Protein AF-A0A4Q8K0W0-F1 (afdb_monomer)

Sequence (135 aa):
MKFAIFVCFLGVLSFAAAGSIEGKSKEEKEEIIKKFYKCIACSPNDQARADYAECCKKKPKRITEISEECKTGILANPEDIQSRWTQICESDEILTKVYSCIDEKLSANPITEAEQEEGKPYKLCLMEMNEKYCL

Solvent-accessible surface area (backbone atoms only — not comparable to full-atom values): 7670 Å² total; per-residue (Å²): 135,84,84,81,79,68,73,55,52,73,61,88,78,79,68,63,56,56,102,67,59,80,93,52,52,71,66,56,51,50,50,55,52,47,53,53,51,33,43,42,40,60,42,92,48,67,63,52,49,51,54,47,42,57,29,35,74,41,42,37,67,69,48,37,51,51,19,49,52,33,39,59,77,68,46,76,64,55,91,39,64,67,56,43,31,49,50,47,44,76,26,70,64,55,49,50,52,39,50,50,48,36,52,51,55,37,69,78,52,64,83,48,72,68,50,53,61,53,26,46,63,18,33,47,42,50,32,56,47,40,62,73,74,67,106

Radius of gyration: 13.91 Å; Cα contacts (8 Å, |Δi|>4): 123; chains: 1; bounding box: 38×33×34 Å

Nearest PDB structures (foldseek):
  5i1u-assembly1_B  TM=2.520E-01  e=4.186E+00  Streptomyces citricolor
  3v5w-assembly1_A  TM=1.925E-01  e=4.624E+00  Homo sapiens

Foldseek 3Di:
DDPPQQQAADDDDPDDQPPPPVPDDPVVSLVVSLLLLLLLLVPPDVVLSVLNSVLRVLADPVLSVQLVVQCVVQADPVVDPNSSSVCSNVDSPSSVSSNVSSCVVCVVPPDDPVNNVSCVSSNVSSNVSCVVGVD

Organism: NCBI:txid1905180

Secondary structure (DSSP, 8-state):
--------------S-SSTT-TT--HHHHHHHHHHHHHHHHH-S-HHHHHHHHHHHTTS-HHHHHHHHHHHHHHSSSTT-HHHHHHHHHH-HHHHHHHHHHHHHHHHHSPPPHHHHHHTHHHHHHHHHHHHHHT-

Mean predicted aligned error: 7.41 Å

pLDDT: mean 78.44, std 18.29, range [26.53, 93.19]

Structure (mmCIF, N/CA/C/O backbone):
data_AF-A0A4Q8K0W0-F1
#
_entry.id   AF-A0A4Q8K0W0-F1
#
loop_
_atom_site.group_PDB
_atom_site.id
_atom_site.type_symbol
_atom_site.label_atom_id
_atom_site.label_alt_id
_atom_site.label_comp_id
_atom_site.label_asym_id
_atom_site.label_entity_id
_atom_site.label_seq_id
_atom_site.pdbx_PDB_ins_code
_atom_site.Cartn_x
_atom_site.Cartn_y
_atom_site.Cartn_z
_atom_site.occupancy
_atom_site.B_iso_or_equiv
_atom_site.auth_seq_id
_atom_site.auth_comp_id
_atom_site.auth_asym_id
_atom_site.auth_atom_id
_atom_site.pdbx_PDB_model_num
ATOM 1 N N . MET A 1 1 ? 21.255 -13.548 6.545 1.00 29.81 1 MET A N 1
ATOM 2 C CA . MET A 1 1 ? 20.801 -12.157 6.762 1.00 29.81 1 MET A CA 1
ATOM 3 C C . MET A 1 1 ? 19.414 -12.044 6.145 1.00 29.81 1 MET A C 1
ATOM 5 O O . MET A 1 1 ? 19.296 -12.245 4.946 1.00 29.81 1 MET A O 1
ATOM 9 N N . LYS A 1 2 ? 18.357 -11.903 6.956 1.00 26.92 2 LYS A N 1
ATOM 10 C CA . LYS A 1 2 ? 16.963 -11.841 6.481 1.00 26.92 2 LYS A CA 1
ATOM 11 C C . LYS A 1 2 ? 16.669 -10.401 6.052 1.00 26.92 2 LYS A C 1
ATOM 13 O O . LYS A 1 2 ? 16.575 -9.532 6.912 1.00 26.92 2 LYS A O 1
ATOM 18 N N . PHE A 1 3 ? 16.584 -10.149 4.749 1.00 26.53 3 PHE A N 1
ATOM 19 C CA . PHE A 1 3 ? 16.169 -8.856 4.208 1.00 26.53 3 PHE A CA 1
ATOM 20 C C . PHE A 1 3 ? 14.655 -8.709 4.392 1.00 26.53 3 PHE A C 1
ATOM 22 O O . PHE A 1 3 ? 13.871 -9.133 3.554 1.00 26.53 3 PHE A O 1
ATOM 29 N N . ALA A 1 4 ? 14.245 -8.155 5.532 1.00 28.25 4 ALA A N 1
ATOM 30 C CA . ALA A 1 4 ? 12.864 -7.762 5.779 1.00 28.25 4 ALA A CA 1
ATOM 31 C C . ALA A 1 4 ? 12.594 -6.436 5.053 1.00 28.25 4 ALA A C 1
ATOM 33 O O . ALA A 1 4 ? 12.656 -5.363 5.650 1.00 28.25 4 ALA A O 1
ATOM 34 N N . ILE A 1 5 ? 12.353 -6.502 3.744 1.00 31.55 5 ILE A N 1
ATOM 35 C CA . ILE A 1 5 ? 11.875 -5.348 2.983 1.00 31.55 5 ILE A CA 1
ATOM 36 C C . ILE A 1 5 ? 10.350 -5.331 3.124 1.00 31.55 5 ILE A C 1
ATOM 38 O O . ILE A 1 5 ? 9.610 -5.955 2.371 1.00 31.55 5 ILE A O 1
ATOM 42 N N . PHE A 1 6 ? 9.908 -4.666 4.190 1.00 34.84 6 PHE A N 1
ATOM 43 C CA . PHE A 1 6 ? 8.516 -4.333 4.480 1.00 34.84 6 PHE A CA 1
ATOM 44 C C . PHE A 1 6 ? 7.998 -3.369 3.408 1.00 34.84 6 PHE A C 1
ATOM 46 O O . PHE A 1 6 ? 8.519 -2.264 3.269 1.00 34.84 6 PHE A O 1
ATOM 53 N N . VAL A 1 7 ? 6.979 -3.766 2.647 1.00 42.28 7 VAL A N 1
ATOM 54 C CA . VAL A 1 7 ? 6.439 -2.954 1.548 1.00 42.28 7 VAL A CA 1
ATOM 55 C C . VAL A 1 7 ? 5.038 -2.504 1.940 1.00 42.28 7 VAL A C 1
ATOM 57 O O . VAL A 1 7 ? 4.070 -3.020 1.402 1.00 42.28 7 VAL A O 1
ATOM 60 N N . CYS A 1 8 ? 4.873 -1.575 2.884 1.00 39.59 8 CYS A N 1
ATOM 61 C CA . CYS A 1 8 ? 3.525 -1.154 3.285 1.00 39.59 8 CYS A CA 1
ATOM 62 C C . CYS A 1 8 ? 2.738 -0.635 2.072 1.00 39.59 8 CYS A C 1
ATOM 64 O O . CYS A 1 8 ? 3.255 0.130 1.275 1.00 39.59 8 CYS A O 1
ATOM 66 N N . PHE A 1 9 ? 1.472 -1.007 1.920 1.00 45.66 9 PHE A N 1
ATOM 67 C CA . PHE A 1 9 ? 0.577 -0.409 0.923 1.00 45.66 9 PHE A CA 1
ATOM 68 C C . PHE A 1 9 ? -0.793 -0.270 1.523 1.00 45.66 9 PHE A C 1
ATOM 70 O O . PHE A 1 9 ? -1.286 -1.235 2.079 1.00 45.66 9 PHE A O 1
ATOM 77 N N . LEU A 1 10 ? -1.413 0.895 1.360 1.00 47.03 10 LEU A N 1
ATOM 78 C CA . LEU A 1 10 ? -2.823 1.133 1.642 1.00 47.03 10 LEU A CA 1
ATOM 79 C C . LEU A 1 10 ? -3.171 1.032 3.126 1.00 47.03 10 LEU A C 1
ATOM 81 O O . LEU A 1 10 ? -3.383 -0.017 3.713 1.00 47.03 10 LEU A O 1
ATOM 85 N N . GLY A 1 11 ? -3.119 2.170 3.797 1.00 40.97 11 GLY A N 1
ATOM 86 C CA . GLY A 1 11 ? -3.721 2.365 5.103 1.00 40.97 11 GLY A CA 1
ATOM 87 C C . GLY A 1 11 ? -4.592 3.583 4.973 1.00 40.97 11 GLY A C 1
ATOM 88 O O . GLY A 1 11 ? -4.061 4.633 4.625 1.00 40.97 11 GLY A O 1
ATOM 89 N N . VAL A 1 12 ? -5.899 3.404 5.131 1.00 45.38 12 VAL A N 1
ATOM 90 C CA . VAL A 1 12 ? -6.915 4.403 4.810 1.00 45.38 12 VAL A CA 1
ATOM 91 C C . VAL A 1 12 ? -6.545 5.752 5.420 1.00 45.38 12 VAL A C 1
ATOM 93 O O . VAL A 1 12 ? -6.479 5.931 6.635 1.00 45.38 12 VAL A O 1
ATOM 96 N N . LEU A 1 13 ? -6.268 6.677 4.504 1.00 41.34 13 LEU A N 1
ATOM 97 C CA . LEU A 1 13 ? -6.161 8.109 4.703 1.00 41.34 13 LEU A CA 1
ATOM 98 C C . LEU A 1 13 ? -7.486 8.614 5.273 1.00 41.34 13 LEU A C 1
ATOM 100 O O . LEU A 1 13 ? -8.391 8.997 4.532 1.00 41.34 13 LEU A O 1
ATOM 104 N N . SER A 1 14 ? -7.576 8.654 6.597 1.00 39.25 14 SER A N 1
ATOM 105 C CA . SER A 1 14 ? -8.314 9.729 7.237 1.00 39.25 14 SER A CA 1
ATOM 106 C C . SER A 1 14 ? -7.343 10.885 7.454 1.00 39.25 14 SER A C 1
ATOM 108 O O . SER A 1 14 ? -6.404 10.835 8.251 1.00 39.25 14 SER A O 1
ATOM 110 N N . PHE A 1 15 ? -7.624 11.933 6.682 1.00 41.25 15 PHE A N 1
ATOM 111 C CA . PHE A 1 15 ? -7.041 13.270 6.669 1.00 41.25 15 PHE A CA 1
ATOM 112 C C . PHE A 1 15 ? -5.695 13.379 5.951 1.00 41.25 15 PHE A C 1
ATOM 114 O O . PHE A 1 15 ? -4.907 12.453 5.984 1.00 41.25 15 PHE A O 1
ATOM 121 N N . ALA A 1 16 ? -5.452 14.542 5.340 1.00 35.62 16 ALA A N 1
ATOM 122 C CA . ALA A 1 16 ? -4.217 15.162 4.827 1.00 35.62 16 ALA A CA 1
ATOM 123 C C . ALA A 1 16 ? -3.164 14.291 4.104 1.00 35.62 16 ALA A C 1
ATOM 125 O O . ALA A 1 16 ? -2.001 14.307 4.484 1.00 35.62 16 ALA A O 1
ATOM 126 N N . ALA A 1 17 ? -3.542 13.608 3.025 1.00 36.84 17 ALA A N 1
ATOM 127 C CA . ALA A 1 17 ? -2.691 13.706 1.848 1.00 36.84 17 ALA A CA 1
ATOM 128 C C . ALA A 1 17 ? -3.502 14.225 0.666 1.00 36.84 17 ALA A C 1
ATOM 130 O O . ALA A 1 17 ? -4.491 13.607 0.300 1.00 36.84 17 ALA A O 1
ATOM 131 N N . ALA A 1 18 ? -3.120 15.398 0.155 1.00 40.94 18 ALA A N 1
ATOM 132 C CA . ALA A 1 18 ? -3.947 16.367 -0.572 1.00 40.94 18 ALA A CA 1
ATOM 133 C C . ALA A 1 18 ? -5.002 17.057 0.314 1.00 40.94 18 ALA A C 1
ATOM 135 O O . ALA A 1 18 ? -5.804 16.410 0.988 1.00 40.94 18 ALA A O 1
ATOM 136 N N . GLY A 1 19 ? -5.052 18.389 0.291 1.00 39.59 19 GLY A N 1
ATOM 137 C CA . GLY A 1 19 ? -6.100 19.196 0.929 1.00 39.59 19 GLY A CA 1
ATOM 138 C C . GLY A 1 19 ? -7.491 19.032 0.295 1.00 39.59 19 GLY A C 1
ATOM 139 O O . GLY A 1 19 ? -8.194 20.018 0.111 1.00 39.59 19 GLY A O 1
ATOM 140 N N . SER A 1 20 ? -7.892 17.824 -0.118 1.00 47.84 20 SER A N 1
ATOM 141 C CA . SER A 1 20 ? -9.149 17.591 -0.842 1.00 47.84 20 SER A CA 1
ATOM 142 C C . SER A 1 20 ? -9.760 16.194 -0.675 1.00 47.84 20 SER A C 1
ATOM 144 O O . SER A 1 20 ? -10.568 15.820 -1.508 1.00 47.84 20 SER A O 1
ATOM 146 N N . ILE A 1 21 ? -9.418 15.389 0.341 1.00 50.78 21 ILE A N 1
ATOM 147 C CA . ILE A 1 21 ? -10.071 14.068 0.538 1.00 50.78 21 ILE A CA 1
ATOM 148 C C . ILE A 1 21 ? -11.278 14.121 1.500 1.00 50.78 21 ILE A C 1
ATOM 150 O O . ILE A 1 21 ? -12.139 13.235 1.486 1.00 50.78 21 ILE A O 1
ATOM 154 N N . GLU A 1 22 ? -11.396 15.175 2.307 1.00 45.66 22 GLU A N 1
ATOM 155 C CA . GLU A 1 22 ? -12.615 15.435 3.079 1.00 45.66 22 GLU A CA 1
ATOM 156 C C . GLU A 1 22 ? -13.804 15.690 2.147 1.00 45.66 22 GLU A C 1
ATOM 158 O O . GLU A 1 22 ? -13.706 16.458 1.195 1.00 45.66 22 GLU A O 1
ATOM 163 N N . GLY A 1 23 ? -14.924 15.010 2.404 1.00 57.53 23 GLY A N 1
ATOM 164 C CA . GLY A 1 23 ? -16.137 15.117 1.587 1.00 57.53 23 GLY A CA 1
ATOM 165 C C . GLY A 1 23 ? -16.124 14.323 0.275 1.00 57.53 23 GLY A C 1
ATOM 166 O O . GLY A 1 23 ? -17.152 14.282 -0.395 1.00 57.53 23 GLY A O 1
ATOM 167 N N . LYS A 1 24 ? -15.014 13.657 -0.079 1.00 67.88 24 LYS A N 1
ATOM 168 C CA . LYS A 1 24 ? -14.961 12.767 -1.247 1.00 67.88 24 LYS A CA 1
ATOM 169 C C . LYS A 1 24 ? -15.670 11.441 -0.994 1.00 67.88 24 LYS A C 1
ATOM 171 O O . LYS A 1 24 ? -15.564 10.862 0.094 1.00 67.88 24 LYS A O 1
ATOM 176 N N . SER A 1 25 ? -16.341 10.954 -2.030 1.00 80.31 25 SER A N 1
ATOM 177 C CA . SER A 1 25 ? -16.920 9.611 -2.088 1.00 80.31 25 SER A CA 1
ATOM 178 C C . SER A 1 25 ? -15.844 8.525 -1.952 1.00 80.31 25 SER A C 1
ATOM 180 O O . SER A 1 25 ? -14.641 8.783 -2.073 1.00 80.31 25 SER A O 1
ATOM 182 N N . LYS A 1 26 ? -16.270 7.291 -1.668 1.00 77.00 26 LYS A N 1
ATOM 183 C CA . LYS A 1 26 ? -15.364 6.139 -1.573 1.00 77.00 26 LYS A CA 1
ATOM 184 C C . LYS A 1 26 ? -14.643 5.907 -2.903 1.00 77.00 26 LYS A C 1
ATOM 186 O O . LYS A 1 26 ? -13.436 5.690 -2.917 1.00 77.00 26 LYS A O 1
ATOM 191 N N . GLU A 1 27 ? -15.368 6.037 -4.004 1.00 82.50 27 GLU A N 1
ATOM 192 C CA . GLU A 1 27 ? -14.879 5.855 -5.365 1.00 82.50 27 GLU A CA 1
ATOM 193 C C . GLU A 1 27 ? -13.796 6.887 -5.709 1.00 82.50 27 GLU A C 1
ATOM 195 O O . GLU A 1 27 ? -12.727 6.534 -6.200 1.00 82.50 27 GLU A O 1
ATOM 200 N N . GLU A 1 28 ? -14.004 8.162 -5.368 1.00 80.00 28 GLU A N 1
ATOM 201 C CA . GLU A 1 28 ? -12.985 9.197 -5.580 1.00 80.00 28 GLU A CA 1
ATOM 202 C C . GLU A 1 28 ? -11.719 8.959 -4.746 1.00 80.00 28 GLU A C 1
ATOM 204 O O . GLU A 1 28 ? -10.606 9.231 -5.204 1.00 80.00 28 GLU A O 1
ATOM 209 N N . LYS A 1 29 ? -11.875 8.466 -3.510 1.00 74.44 29 LYS A N 1
ATOM 210 C CA . LYS A 1 29 ? -10.740 8.110 -2.649 1.00 74.44 29 LYS A CA 1
ATOM 211 C C . LYS A 1 29 ? -9.935 6.975 -3.256 1.00 74.44 29 LYS A C 1
ATOM 213 O O . LYS A 1 29 ? -8.710 7.081 -3.323 1.00 74.44 29 LYS A O 1
ATOM 218 N N . GLU A 1 30 ? -10.616 5.927 -3.709 1.00 83.12 30 GLU A N 1
ATOM 219 C CA . GLU A 1 30 ? -9.997 4.809 -4.413 1.00 83.12 30 GLU A CA 1
ATOM 220 C C . GLU A 1 30 ? -9.224 5.300 -5.641 1.00 83.12 30 GLU A C 1
ATOM 222 O O . GLU A 1 30 ? -8.053 4.960 -5.799 1.00 83.12 30 GLU A O 1
ATOM 227 N N . GLU A 1 31 ? -9.819 6.151 -6.480 1.00 85.94 31 GLU A N 1
ATOM 228 C CA . GLU A 1 31 ? -9.146 6.658 -7.677 1.00 85.94 31 GLU A CA 1
ATOM 229 C C . GLU A 1 31 ? -7.878 7.464 -7.374 1.00 85.94 31 GLU A C 1
ATOM 231 O O . GLU A 1 31 ? -6.859 7.268 -8.040 1.00 85.94 31 GLU A O 1
ATOM 236 N N . ILE A 1 32 ? -7.917 8.370 -6.391 1.00 82.69 32 ILE A N 1
ATOM 237 C CA . ILE A 1 32 ? -6.747 9.177 -5.995 1.00 82.69 32 ILE A CA 1
ATOM 238 C C . ILE A 1 32 ? -5.606 8.260 -5.563 1.00 82.69 32 ILE A C 1
ATOM 240 O O . ILE A 1 32 ? -4.466 8.392 -6.010 1.00 82.69 32 ILE A O 1
ATOM 244 N N . ILE A 1 33 ? -5.945 7.298 -4.715 1.00 81.44 33 ILE A N 1
ATOM 245 C CA . ILE A 1 33 ? -5.028 6.304 -4.188 1.00 81.44 33 ILE A CA 1
ATOM 246 C C . ILE A 1 33 ? -4.431 5.462 -5.323 1.00 81.44 33 ILE A C 1
ATOM 248 O O . ILE A 1 33 ? -3.211 5.312 -5.398 1.00 81.44 33 ILE A O 1
ATOM 252 N N . LYS A 1 34 ? -5.260 4.962 -6.246 1.00 85.25 34 LYS A N 1
ATOM 253 C CA . LYS A 1 34 ? -4.808 4.189 -7.412 1.00 85.25 34 LYS A CA 1
ATOM 254 C C . LYS A 1 34 ? -3.854 4.995 -8.285 1.00 85.25 34 LYS A C 1
ATOM 256 O O . LYS A 1 34 ? -2.805 4.477 -8.657 1.00 85.25 34 LYS A O 1
ATOM 261 N N . LYS A 1 35 ? -4.180 6.259 -8.575 1.00 87.44 35 LYS A N 1
ATOM 262 C CA . LYS A 1 35 ? -3.335 7.153 -9.384 1.00 87.44 35 LYS A CA 1
ATOM 263 C C . LYS A 1 35 ? -1.963 7.357 -8.749 1.00 87.44 35 LYS A C 1
ATOM 265 O O . LYS A 1 35 ? -0.957 7.166 -9.428 1.00 87.44 35 LYS A O 1
ATOM 270 N N . PHE A 1 36 ? -1.919 7.671 -7.454 1.00 88.00 36 PHE A N 1
ATOM 271 C CA . PHE A 1 36 ? -0.660 7.813 -6.721 1.00 88.00 36 PHE A CA 1
ATOM 272 C C . PHE A 1 36 ? 0.167 6.523 -6.778 1.00 88.00 36 PHE A C 1
ATOM 274 O O . PHE A 1 36 ? 1.336 6.536 -7.157 1.00 88.00 36 PHE A O 1
ATOM 281 N N . TYR A 1 37 ? -0.451 5.382 -6.474 1.00 85.50 37 TYR A N 1
ATOM 282 C CA . TYR A 1 37 ? 0.266 4.113 -6.450 1.00 85.50 37 TYR A CA 1
ATOM 283 C C . TYR A 1 37 ? 0.777 3.670 -7.811 1.00 85.50 37 TYR A C 1
ATOM 285 O O . TYR A 1 37 ? 1.906 3.188 -7.910 1.00 85.50 37 TYR A O 1
ATOM 293 N N . LYS A 1 38 ? -0.017 3.878 -8.859 1.00 89.81 38 LYS A N 1
ATOM 294 C CA . LYS A 1 38 ? 0.396 3.597 -10.228 1.00 89.81 38 LYS A CA 1
ATOM 295 C C . LYS A 1 38 ? 1.538 4.510 -10.663 1.00 89.81 38 LYS A C 1
ATOM 297 O O . LYS A 1 38 ? 2.491 4.017 -11.251 1.00 89.81 38 LYS A O 1
ATO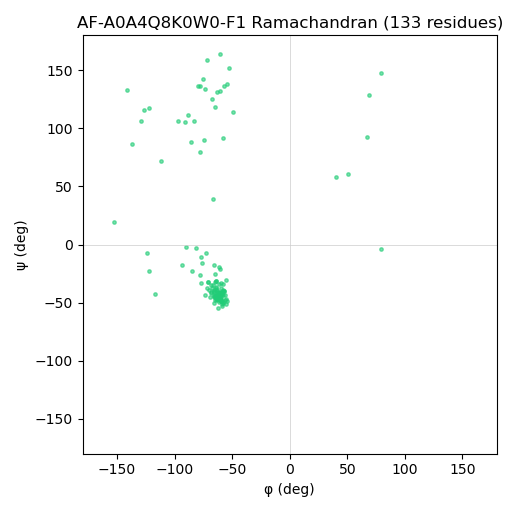M 302 N N . CYS A 1 39 ? 1.495 5.797 -10.314 1.00 91.25 39 CYS A N 1
ATOM 303 C CA . CYS A 1 39 ? 2.603 6.722 -10.551 1.00 91.25 39 CYS A CA 1
ATOM 304 C C . CYS A 1 39 ? 3.915 6.208 -9.932 1.00 91.25 39 CYS A C 1
ATOM 306 O O . CYS A 1 39 ? 4.917 6.094 -10.635 1.00 91.25 39 CYS A O 1
ATOM 308 N N . ILE A 1 40 ? 3.907 5.830 -8.648 1.00 91.12 40 ILE A N 1
ATOM 309 C CA . ILE A 1 40 ? 5.109 5.318 -7.973 1.00 91.12 40 ILE A CA 1
ATOM 310 C C . ILE A 1 40 ? 5.566 3.982 -8.577 1.00 91.12 40 ILE A C 1
ATOM 312 O O . ILE A 1 40 ? 6.753 3.798 -8.848 1.00 91.12 40 ILE A O 1
ATOM 316 N N . ALA A 1 41 ? 4.640 3.050 -8.817 1.00 90.25 41 ALA A N 1
ATOM 317 C CA . ALA A 1 41 ? 4.961 1.722 -9.334 1.00 90.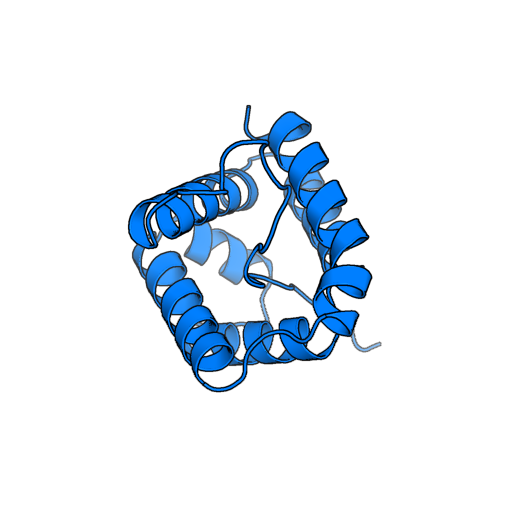25 41 ALA A CA 1
ATOM 318 C C . ALA A 1 41 ? 5.520 1.765 -10.761 1.00 90.25 41 ALA A C 1
ATOM 320 O O . ALA A 1 41 ? 6.535 1.125 -11.047 1.00 90.25 41 ALA A O 1
ATOM 321 N N . CYS A 1 42 ? 4.897 2.556 -11.632 1.00 91.38 42 CYS A N 1
ATOM 322 C CA . CYS A 1 42 ? 5.311 2.740 -13.020 1.00 91.38 42 CYS A CA 1
ATOM 323 C C . CYS A 1 42 ? 6.450 3.745 -13.196 1.00 91.38 42 CYS A C 1
ATOM 325 O O . CYS A 1 42 ? 6.903 3.948 -14.323 1.00 91.38 42 CYS A O 1
ATOM 327 N N . SER A 1 43 ? 6.910 4.390 -12.120 1.00 89.00 43 SER A N 1
ATOM 328 C CA . SER A 1 43 ? 7.985 5.369 -12.214 1.00 89.00 43 SER A CA 1
ATOM 329 C C . SER A 1 43 ? 9.257 4.716 -12.767 1.00 89.00 43 SER A C 1
ATOM 331 O O . SER A 1 43 ? 9.678 3.672 -12.257 1.00 89.00 43 SER A O 1
ATOM 333 N N . PRO A 1 44 ? 9.916 5.328 -13.770 1.00 83.44 44 PRO A N 1
ATOM 334 C CA . PRO A 1 44 ? 11.242 4.904 -14.210 1.00 83.44 44 PRO A CA 1
ATOM 335 C C . PRO A 1 44 ? 12.334 5.286 -13.195 1.00 83.44 44 PRO A C 1
ATOM 337 O O . PRO A 1 44 ? 13.490 4.913 -13.368 1.00 83.44 44 PRO A O 1
ATOM 340 N N . ASN A 1 45 ? 11.987 6.057 -12.158 1.00 81.12 45 ASN A N 1
ATOM 341 C CA . ASN A 1 45 ? 12.897 6.493 -11.114 1.00 81.12 45 ASN A CA 1
ATOM 342 C C . ASN A 1 45 ? 12.788 5.577 -9.888 1.00 81.12 45 ASN A C 1
ATOM 344 O O . ASN A 1 45 ? 11.850 5.695 -9.095 1.00 81.12 45 ASN A O 1
ATOM 348 N N . ASP A 1 46 ? 13.790 4.725 -9.680 1.00 86.25 46 ASP A N 1
ATOM 349 C CA . ASP A 1 46 ? 13.849 3.840 -8.512 1.00 86.25 46 ASP A CA 1
ATOM 350 C C . ASP A 1 46 ? 13.871 4.604 -7.175 1.00 86.25 46 ASP A C 1
ATOM 352 O O . ASP A 1 46 ? 13.438 4.065 -6.154 1.00 86.25 46 ASP A O 1
ATOM 356 N N . GLN A 1 47 ? 14.264 5.886 -7.169 1.00 92.44 47 GLN A N 1
ATOM 357 C CA . GLN A 1 47 ? 14.186 6.731 -5.975 1.00 92.44 47 GLN A CA 1
ATOM 358 C C . GLN A 1 47 ? 12.741 6.952 -5.512 1.00 92.44 47 GLN A C 1
ATOM 360 O O . GLN A 1 47 ? 12.502 7.040 -4.311 1.00 92.44 47 GLN A O 1
ATOM 365 N N . ALA A 1 48 ? 11.761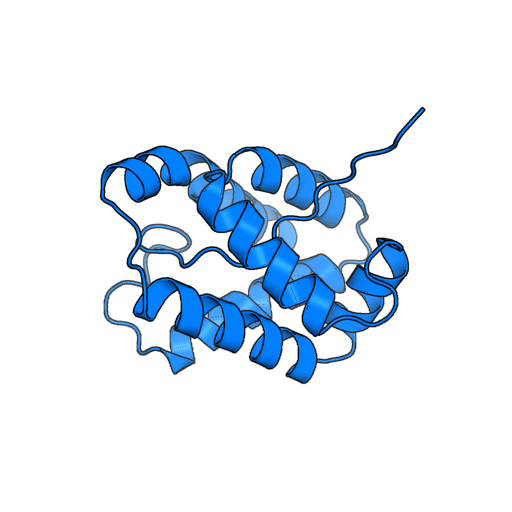 6.979 -6.423 1.00 90.69 48 ALA A N 1
ATOM 366 C CA . ALA A 1 48 ? 10.352 7.090 -6.043 1.00 90.69 48 ALA A CA 1
ATOM 367 C C . ALA A 1 48 ? 9.898 5.857 -5.242 1.00 90.69 48 ALA A C 1
ATOM 369 O O . ALA A 1 48 ? 9.197 5.981 -4.241 1.00 90.69 48 ALA A O 1
ATOM 370 N N . ARG A 1 49 ? 10.353 4.660 -5.630 1.00 90.19 49 ARG A N 1
ATOM 371 C CA . ARG A 1 49 ? 10.063 3.411 -4.907 1.00 90.19 49 ARG A CA 1
ATOM 372 C C . ARG A 1 49 ? 10.824 3.333 -3.580 1.00 90.19 49 ARG A C 1
ATOM 374 O O . ARG A 1 49 ? 10.271 2.849 -2.59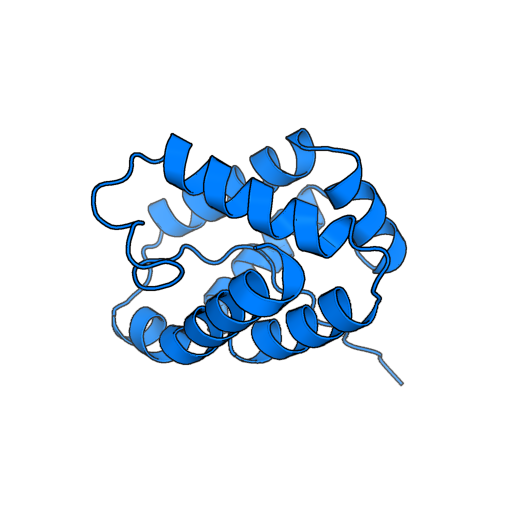3 1.00 90.19 49 ARG A O 1
ATOM 381 N N . ALA A 1 50 ? 12.063 3.824 -3.540 1.00 91.00 50 ALA A N 1
ATOM 382 C CA . ALA A 1 50 ? 12.867 3.883 -2.320 1.00 91.00 50 ALA A CA 1
ATOM 383 C C . ALA A 1 50 ? 12.271 4.851 -1.283 1.00 91.00 50 ALA A C 1
ATOM 385 O O . ALA A 1 50 ? 12.035 4.454 -0.142 1.00 91.00 50 ALA A O 1
ATOM 386 N N . ASP A 1 51 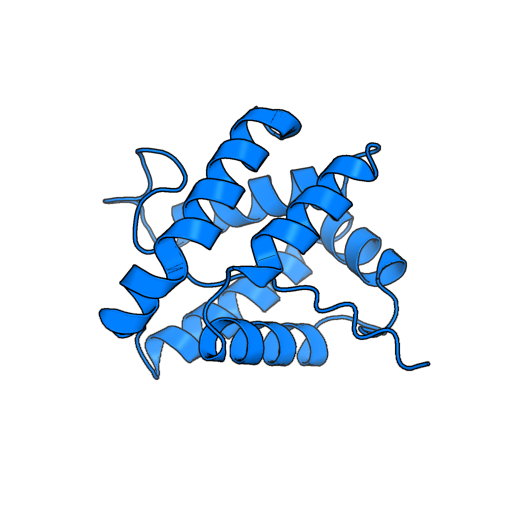? 11.943 6.080 -1.689 1.00 92.38 51 ASP A N 1
ATOM 387 C CA . ASP A 1 51 ? 11.294 7.076 -0.825 1.00 92.38 51 ASP A CA 1
ATOM 388 C C . ASP A 1 51 ? 9.942 6.552 -0.318 1.00 92.38 51 ASP A C 1
ATOM 390 O O . ASP A 1 51 ? 9.604 6.710 0.857 1.00 92.38 51 ASP A O 1
ATOM 394 N N . TYR A 1 52 ? 9.205 5.830 -1.170 1.00 90.25 52 TYR A N 1
ATOM 395 C CA . TYR A 1 52 ? 7.962 5.182 -0.772 1.00 90.25 52 TYR A CA 1
ATOM 396 C C . TYR A 1 52 ? 8.174 4.156 0.340 1.00 90.25 52 TYR A C 1
ATOM 398 O O . TYR A 1 52 ? 7.449 4.164 1.340 1.00 90.25 52 TYR A O 1
ATOM 406 N N . ALA A 1 53 ? 9.182 3.291 0.204 1.00 89.69 53 ALA A N 1
ATOM 407 C CA . ALA A 1 53 ? 9.527 2.315 1.230 1.00 89.69 53 ALA A CA 1
ATOM 408 C C . ALA A 1 53 ? 9.931 2.987 2.557 1.00 89.69 53 ALA A C 1
ATOM 410 O O . ALA A 1 53 ? 9.594 2.480 3.627 1.00 89.69 53 ALA A O 1
ATOM 411 N N . GLU A 1 54 ? 10.580 4.153 2.518 1.00 93.19 54 GLU A N 1
ATOM 412 C CA . GLU A 1 54 ? 10.874 4.934 3.725 1.00 93.19 54 GLU A CA 1
ATOM 413 C C . GLU A 1 54 ? 9.614 5.520 4.373 1.00 93.19 54 GLU A C 1
ATOM 415 O O . GLU A 1 54 ? 9.459 5.430 5.595 1.00 93.19 54 GLU A O 1
ATOM 420 N N . CYS A 1 55 ? 8.671 6.052 3.587 1.00 90.00 55 CYS A N 1
ATOM 421 C CA . CYS A 1 55 ? 7.385 6.498 4.126 1.00 90.00 55 CYS A CA 1
ATOM 422 C C . CYS A 1 55 ? 6.665 5.347 4.834 1.00 90.00 55 CYS A C 1
ATOM 424 O O . CYS A 1 55 ? 6.172 5.508 5.950 1.00 90.00 55 CYS A O 1
ATOM 426 N N . CYS A 1 56 ? 6.674 4.158 4.235 1.00 87.38 56 CYS A N 1
ATOM 427 C CA . CYS A 1 56 ? 6.032 2.960 4.765 1.00 87.38 56 CYS A CA 1
ATOM 428 C C . CYS A 1 56 ? 6.478 2.577 6.184 1.00 87.38 56 CYS A C 1
ATOM 430 O O . CYS A 1 56 ? 5.660 2.076 6.955 1.00 87.38 56 CYS A O 1
ATOM 432 N N . LYS A 1 57 ? 7.723 2.874 6.572 1.00 90.25 57 LYS A N 1
ATOM 433 C CA . LYS A 1 57 ? 8.233 2.622 7.934 1.00 90.25 57 LYS A CA 1
ATOM 434 C C . LYS A 1 57 ? 7.551 3.469 9.011 1.00 90.25 57 LYS A C 1
ATOM 436 O O . LYS A 1 57 ? 7.649 3.146 10.188 1.00 90.25 57 LYS A O 1
ATOM 441 N N . LYS A 1 58 ? 6.880 4.555 8.619 1.00 90.88 58 LYS A N 1
ATOM 442 C CA . LYS A 1 58 ? 6.146 5.464 9.515 1.00 90.88 58 LYS A CA 1
ATOM 443 C C . LYS A 1 58 ? 4.687 5.047 9.712 1.00 90.88 58 LYS A C 1
ATOM 445 O O . LYS A 1 58 ? 3.941 5.744 10.391 1.00 90.88 58 LYS A O 1
ATOM 450 N N . LYS A 1 59 ? 4.246 3.977 9.047 1.00 86.50 59 LYS A N 1
ATOM 451 C CA . LYS A 1 59 ? 2.858 3.528 9.069 1.00 86.50 59 LYS A CA 1
ATOM 452 C C . LYS A 1 59 ? 2.553 2.775 10.375 1.00 86.50 59 LYS A C 1
ATOM 454 O O . LYS A 1 59 ? 3.349 1.905 10.738 1.00 86.50 59 LYS A O 1
ATOM 459 N N . PRO A 1 60 ? 1.396 3.020 11.025 1.00 89.38 60 PRO A N 1
ATOM 460 C CA . PRO A 1 60 ? 1.010 2.309 12.239 1.00 89.38 60 PRO A CA 1
ATOM 461 C C . PRO A 1 60 ? 1.030 0.796 12.041 1.00 89.38 60 PRO A C 1
ATOM 463 O O . PRO A 1 60 ? 0.578 0.283 11.008 1.00 89.38 60 PRO A O 1
ATOM 466 N N . LYS A 1 61 ? 1.540 0.074 13.042 1.00 90.44 61 LYS A N 1
ATOM 467 C CA . LYS A 1 61 ? 1.850 -1.359 12.932 1.00 90.44 61 LYS A CA 1
ATOM 468 C C . LYS A 1 61 ? 0.656 -2.201 12.475 1.00 90.44 61 LYS A C 1
ATOM 470 O O . LYS A 1 61 ? 0.795 -2.968 11.526 1.00 90.44 61 LYS A O 1
ATOM 475 N N . ARG A 1 62 ? -0.524 -2.025 13.083 1.00 89.81 62 ARG A N 1
ATOM 476 C CA . ARG A 1 62 ? -1.727 -2.796 12.712 1.00 89.81 62 ARG A CA 1
ATOM 477 C C . ARG A 1 62 ? -2.122 -2.560 11.257 1.00 89.81 62 ARG A C 1
ATOM 479 O O . ARG A 1 62 ? -2.468 -3.492 10.537 1.00 89.81 62 ARG A O 1
ATOM 486 N N . ILE A 1 63 ? -2.055 -1.311 10.808 1.00 86.12 63 ILE A N 1
ATOM 487 C CA . ILE A 1 63 ? -2.412 -0.968 9.433 1.00 86.12 63 ILE A CA 1
ATOM 488 C C . ILE A 1 63 ? -1.383 -1.566 8.463 1.00 86.12 63 ILE A C 1
ATOM 490 O O . ILE A 1 63 ? -1.750 -2.004 7.380 1.00 86.12 63 ILE A O 1
ATOM 494 N N . THR A 1 64 ? -0.105 -1.627 8.841 1.00 88.69 64 THR A N 1
ATOM 495 C CA . THR A 1 64 ? 0.928 -2.355 8.088 1.00 88.69 64 THR A CA 1
ATOM 496 C C . THR A 1 64 ? 0.614 -3.848 7.978 1.00 88.69 64 THR A C 1
ATOM 498 O O . THR A 1 64 ? 0.692 -4.401 6.885 1.00 88.69 64 THR A O 1
ATOM 501 N N . GLU A 1 65 ? 0.208 -4.493 9.069 1.00 90.94 65 GLU A N 1
ATOM 502 C CA . GLU A 1 65 ? -0.139 -5.921 9.084 1.00 90.94 65 GLU A CA 1
ATOM 503 C C . GLU A 1 65 ? -1.342 -6.230 8.179 1.00 90.94 65 GLU A C 1
ATOM 505 O O . GLU A 1 65 ? -1.254 -7.116 7.331 1.00 90.94 65 GLU A O 1
ATOM 510 N N . ILE A 1 66 ? -2.419 -5.440 8.278 1.00 89.38 66 ILE A N 1
ATOM 511 C CA . ILE A 1 66 ? -3.610 -5.553 7.413 1.00 89.38 66 ILE A CA 1
ATOM 512 C C . ILE A 1 66 ? -3.229 -5.441 5.933 1.00 89.38 66 ILE A C 1
ATOM 514 O O . ILE A 1 66 ? -3.687 -6.210 5.087 1.00 89.38 66 ILE A O 1
ATOM 518 N N . SER A 1 67 ? -2.361 -4.487 5.612 1.00 87.12 67 SER A N 1
ATOM 519 C CA . SER A 1 67 ? -1.873 -4.283 4.255 1.00 87.12 67 SER A CA 1
ATOM 520 C C . SER A 1 67 ? -1.077 -5.451 3.707 1.00 87.12 67 SER A C 1
ATOM 522 O O . SER A 1 67 ? -1.282 -5.841 2.558 1.00 87.12 67 SER A O 1
ATOM 524 N N . GLU A 1 68 ? -0.130 -5.970 4.490 1.00 87.00 68 GLU A N 1
ATOM 525 C CA . GLU A 1 68 ? 0.671 -7.131 4.100 1.00 87.00 68 GLU A CA 1
ATOM 526 C C . GLU A 1 68 ? -0.211 -8.363 3.897 1.00 87.00 68 GLU A C 1
ATOM 528 O O . GLU A 1 68 ? -0.029 -9.079 2.911 1.00 87.00 68 GLU A O 1
ATOM 533 N N . GLU A 1 69 ? -1.205 -8.570 4.763 1.00 90.56 69 GLU A N 1
ATOM 534 C CA . GLU A 1 69 ? -2.171 -9.661 4.635 1.00 90.56 69 GLU A CA 1
ATOM 535 C C . GLU A 1 69 ? -2.937 -9.571 3.307 1.00 90.56 69 GLU A C 1
ATOM 537 O O . GLU A 1 69 ? -2.922 -10.516 2.516 1.00 90.56 69 GLU A O 1
ATOM 542 N N . CYS A 1 70 ? -3.532 -8.411 3.011 1.00 89.94 70 CYS A N 1
ATOM 543 C CA . CYS A 1 70 ? -4.273 -8.203 1.767 1.00 89.94 70 CYS A CA 1
ATOM 544 C C . CYS A 1 70 ? -3.394 -8.387 0.527 1.00 89.94 70 CYS A C 1
ATOM 546 O O . CYS A 1 70 ? -3.806 -9.018 -0.442 1.00 89.94 70 CYS A O 1
ATOM 548 N N . LYS A 1 71 ? -2.156 -7.890 0.553 1.00 85.69 71 LYS A N 1
ATOM 549 C CA . LYS A 1 71 ? -1.224 -8.075 -0.565 1.00 85.69 71 LYS A CA 1
ATOM 550 C C . LYS A 1 71 ? -0.829 -9.524 -0.770 1.00 85.69 71 LYS A C 1
ATOM 552 O O . LYS A 1 71 ? -0.811 -9.976 -1.907 1.00 85.69 71 LYS A O 1
ATOM 557 N N . THR A 1 72 ? -0.508 -10.238 0.302 1.00 88.00 72 THR A N 1
ATOM 558 C CA . THR A 1 72 ? -0.069 -11.638 0.223 1.00 88.00 72 THR A CA 1
ATOM 559 C C . THR A 1 72 ? -1.183 -12.536 -0.314 1.00 88.00 72 THR A C 1
ATOM 561 O O . THR A 1 72 ? -0.898 -13.497 -1.020 1.00 88.00 72 THR A O 1
ATOM 564 N N . GLY A 1 73 ? -2.448 -12.195 -0.044 1.00 87.50 73 GLY A N 1
ATOM 565 C CA . GLY A 1 73 ? -3.602 -12.894 -0.611 1.00 87.50 73 GLY A CA 1
ATOM 566 C C . GLY A 1 73 ? -3.910 -12.569 -2.080 1.00 87.50 73 GLY A C 1
ATOM 567 O O . GLY A 1 73 ? -4.671 -13.307 -2.699 1.00 87.50 73 GL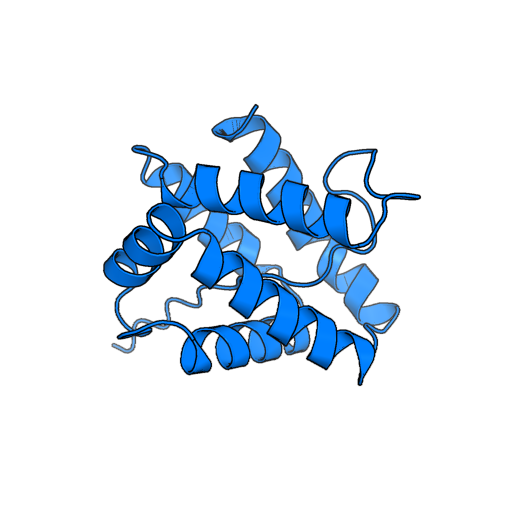Y A O 1
ATOM 568 N N . ILE A 1 74 ? -3.359 -11.483 -2.639 1.00 90.06 74 ILE A N 1
ATOM 569 C CA . ILE A 1 74 ? -3.742 -10.959 -3.966 1.00 90.06 74 ILE A CA 1
ATOM 570 C C . ILE A 1 74 ? -2.593 -11.005 -4.982 1.00 90.06 74 ILE A C 1
ATOM 572 O O . ILE A 1 74 ? -2.822 -11.336 -6.143 1.00 90.06 74 ILE A O 1
ATOM 576 N N . LEU A 1 75 ? -1.374 -10.645 -4.579 1.00 84.75 75 LEU A N 1
ATOM 577 C CA . LEU A 1 75 ? -0.213 -10.575 -5.466 1.00 84.75 75 LEU A CA 1
ATOM 578 C C . LEU A 1 75 ? 0.379 -11.964 -5.697 1.00 84.75 75 LEU A C 1
ATOM 580 O O . LEU A 1 75 ? 0.597 -12.725 -4.754 1.00 84.75 75 LEU A O 1
ATOM 584 N N . ALA A 1 76 ? 0.730 -12.263 -6.947 1.00 78.19 76 ALA A N 1
ATOM 585 C CA . ALA A 1 76 ? 1.527 -13.441 -7.253 1.00 78.19 76 ALA A CA 1
ATOM 586 C C . ALA A 1 76 ? 2.978 -13.200 -6.809 1.00 78.19 76 ALA A C 1
ATOM 588 O O . ALA A 1 76 ? 3.550 -12.150 -7.096 1.00 78.19 76 ALA A O 1
ATOM 589 N N . ASN A 1 77 ? 3.594 -14.171 -6.130 1.00 76.69 77 ASN A N 1
ATOM 590 C CA . ASN A 1 77 ? 4.984 -14.091 -5.655 1.00 76.69 77 ASN A CA 1
ATOM 591 C C . ASN A 1 77 ? 5.289 -12.807 -4.866 1.00 76.69 77 ASN A C 1
ATOM 593 O O . ASN A 1 77 ? 6.158 -12.027 -5.263 1.00 76.69 77 ASN A O 1
ATOM 597 N N . PRO A 1 78 ? 4.599 -12.575 -3.736 1.00 66.94 78 PRO A N 1
ATOM 598 C CA . PRO A 1 78 ? 4.763 -11.346 -2.989 1.00 66.94 78 PRO A CA 1
ATOM 599 C C . PRO A 1 78 ? 6.226 -11.154 -2.558 1.00 66.94 78 PRO A C 1
ATOM 601 O O . PRO A 1 78 ? 6.692 -10.037 -2.544 1.00 66.94 78 PRO A O 1
ATOM 604 N N . GLU A 1 79 ? 7.022 -12.163 -2.244 1.00 74.44 79 GLU A N 1
ATOM 605 C CA . GLU A 1 79 ? 8.400 -11.926 -1.762 1.00 74.44 79 GLU A CA 1
ATOM 606 C C . GLU A 1 79 ? 9.329 -11.190 -2.763 1.00 74.44 79 GLU A C 1
ATOM 608 O O . GLU A 1 79 ? 10.324 -10.597 -2.345 1.00 74.44 79 GLU A O 1
ATOM 613 N N . ASP A 1 80 ? 9.005 -11.161 -4.062 1.00 83.56 80 ASP A N 1
ATOM 614 C CA . ASP A 1 80 ? 9.770 -10.408 -5.062 1.00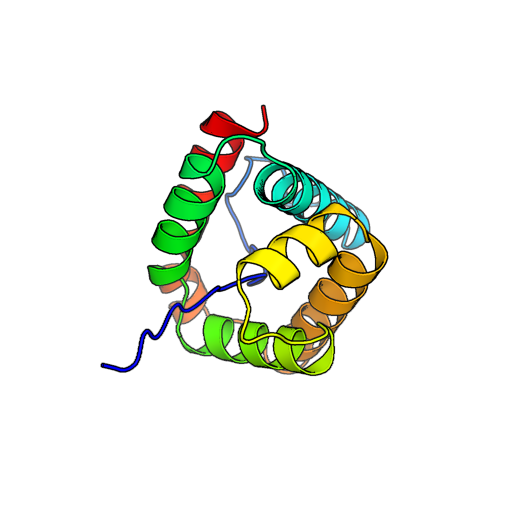 83.56 80 ASP A CA 1
ATOM 615 C C . ASP A 1 80 ? 9.231 -8.980 -5.245 1.00 83.56 80 ASP A C 1
ATOM 617 O O . ASP A 1 80 ? 8.207 -8.736 -5.888 1.00 83.56 80 ASP A O 1
ATOM 621 N N . ILE A 1 81 ? 9.976 -8.014 -4.709 1.00 80.94 81 ILE A N 1
ATOM 622 C CA . ILE A 1 81 ? 9.660 -6.582 -4.768 1.00 80.94 81 ILE A CA 1
ATOM 623 C C . ILE A 1 81 ? 9.517 -6.088 -6.206 1.00 80.94 81 ILE A C 1
ATOM 625 O O . ILE A 1 81 ? 8.617 -5.293 -6.476 1.00 80.94 81 ILE A O 1
ATOM 629 N N . GLN A 1 82 ? 10.368 -6.541 -7.129 1.00 84.38 82 GLN A N 1
ATOM 630 C CA . GLN A 1 82 ? 10.308 -6.065 -8.507 1.00 84.38 82 GLN A CA 1
ATOM 631 C C . GLN A 1 82 ? 9.039 -6.575 -9.187 1.00 84.38 82 GLN A C 1
ATOM 633 O O . GLN A 1 82 ? 8.309 -5.793 -9.794 1.00 84.38 82 GLN A O 1
ATOM 638 N N . SER A 1 83 ? 8.727 -7.860 -9.006 1.00 86.25 83 SER A N 1
ATOM 639 C CA . SER A 1 83 ? 7.472 -8.451 -9.474 1.00 86.25 83 SER A CA 1
ATOM 640 C C . SER A 1 83 ? 6.243 -7.744 -8.894 1.00 86.25 83 SER A C 1
ATOM 642 O O . SER A 1 83 ? 5.282 -7.496 -9.625 1.00 86.25 83 SER A O 1
ATOM 644 N N . ARG A 1 84 ? 6.268 -7.349 -7.609 1.00 83.25 84 ARG A N 1
ATOM 645 C CA . ARG A 1 84 ? 5.179 -6.558 -7.003 1.00 83.25 84 ARG A CA 1
ATOM 646 C C . ARG A 1 84 ? 4.976 -5.232 -7.732 1.00 83.25 84 ARG A C 1
ATOM 648 O O . ARG A 1 84 ? 3.843 -4.890 -8.063 1.00 83.25 84 ARG A O 1
ATOM 655 N N . TRP A 1 85 ? 6.054 -4.483 -7.972 1.00 88.19 85 TRP A N 1
ATOM 656 C CA . TRP A 1 85 ? 5.970 -3.190 -8.652 1.00 88.19 85 TRP A CA 1
ATOM 657 C C . TRP A 1 85 ? 5.448 -3.328 -10.079 1.00 88.19 85 TRP A C 1
ATOM 659 O O . TRP A 1 85 ? 4.566 -2.566 -10.470 1.00 88.19 85 TRP A O 1
ATOM 669 N N . THR A 1 86 ? 5.927 -4.330 -10.816 1.00 89.69 86 THR A N 1
ATOM 670 C CA . THR A 1 86 ? 5.444 -4.640 -12.166 1.00 89.69 86 THR A CA 1
ATOM 671 C C . THR A 1 86 ? 3.946 -4.947 -12.161 1.00 89.69 86 THR A C 1
ATOM 673 O O . THR A 1 86 ? 3.189 -4.294 -12.871 1.00 89.69 86 THR A O 1
ATOM 676 N N . GLN A 1 87 ? 3.487 -5.849 -11.289 1.00 88.62 87 GLN A N 1
ATOM 677 C CA . GLN A 1 87 ? 2.069 -6.210 -11.180 1.00 88.62 87 GLN A CA 1
ATOM 678 C C . GLN A 1 87 ? 1.170 -5.012 -10.847 1.00 88.62 87 GLN A C 1
ATOM 680 O O . GLN A 1 87 ? 0.102 -4.853 -11.436 1.00 88.62 87 GLN A O 1
ATOM 685 N N . ILE A 1 88 ? 1.606 -4.152 -9.922 1.00 87.69 88 ILE A N 1
ATOM 686 C CA . ILE A 1 88 ? 0.867 -2.940 -9.546 1.00 87.69 88 ILE A CA 1
ATOM 687 C C . ILE A 1 88 ? 0.840 -1.925 -10.696 1.00 87.69 88 ILE A C 1
ATOM 689 O O . ILE A 1 88 ? -0.172 -1.257 -10.896 1.00 87.69 88 ILE A O 1
ATOM 693 N N . CYS A 1 89 ? 1.931 -1.800 -11.452 1.00 90.56 89 CYS A N 1
ATOM 694 C CA . CYS A 1 89 ? 1.988 -0.900 -12.597 1.00 90.56 89 CYS A CA 1
ATOM 695 C C . CYS A 1 89 ? 1.085 -1.369 -13.753 1.00 90.56 89 CYS A C 1
ATOM 697 O O . CYS A 1 89 ? 0.400 -0.560 -14.384 1.00 90.56 89 CYS A O 1
ATOM 699 N N . GLU A 1 90 ? 1.061 -2.674 -14.017 1.00 90.44 90 GLU A N 1
ATOM 700 C CA . GLU A 1 90 ? 0.381 -3.262 -15.174 1.00 90.44 90 GLU A CA 1
ATOM 701 C C . GLU A 1 90 ? -1.113 -3.529 -14.940 1.00 90.44 90 GLU A C 1
ATOM 703 O O . GLU A 1 90 ? -1.876 -3.587 -15.904 1.00 90.44 90 GLU A O 1
ATOM 708 N N . SER A 1 91 ? -1.559 -3.664 -13.684 1.00 88.12 91 SER A N 1
ATOM 709 C CA . SER A 1 91 ? -2.934 -4.060 -13.365 1.00 88.12 91 SER A CA 1
ATOM 710 C C . SER A 1 91 ? -3.623 -3.138 -12.358 1.00 88.12 91 SER A C 1
ATOM 712 O O . SER A 1 91 ? -3.433 -3.224 -11.143 1.00 88.12 91 SER A O 1
ATOM 714 N N . ASP A 1 92 ? -4.550 -2.323 -12.866 1.00 86.06 92 ASP A N 1
ATOM 715 C CA . ASP A 1 92 ? -5.456 -1.529 -12.025 1.00 86.06 92 ASP A CA 1
ATOM 716 C C . ASP A 1 92 ? -6.400 -2.404 -11.191 1.00 86.06 92 ASP A C 1
ATOM 718 O O . ASP A 1 92 ? -6.868 -1.976 -10.134 1.00 86.06 92 ASP A O 1
ATOM 722 N N . GLU A 1 93 ? -6.671 -3.627 -11.655 1.00 90.69 93 GLU A N 1
ATOM 723 C CA . GLU A 1 93 ? -7.498 -4.606 -10.951 1.00 90.69 93 GLU A CA 1
ATOM 724 C C . GLU A 1 93 ? -6.828 -5.055 -9.647 1.00 90.69 93 GLU A C 1
ATOM 726 O O . GLU A 1 93 ? -7.497 -5.172 -8.620 1.00 90.69 93 GLU A O 1
ATOM 731 N N . ILE A 1 94 ? -5.504 -5.248 -9.656 1.00 89.44 94 ILE A N 1
ATOM 732 C CA . ILE A 1 94 ? -4.740 -5.584 -8.448 1.00 89.44 94 ILE A CA 1
ATOM 733 C C . ILE A 1 94 ? -4.885 -4.474 -7.408 1.00 89.44 94 ILE A C 1
ATOM 735 O O . ILE A 1 94 ? -5.195 -4.758 -6.251 1.00 89.44 94 ILE A O 1
ATOM 739 N N . LEU A 1 95 ? -4.730 -3.211 -7.811 1.00 85.69 95 LEU A N 1
ATOM 740 C CA . LEU A 1 95 ? -4.890 -2.081 -6.896 1.00 85.69 95 LEU A CA 1
ATOM 741 C C . LEU A 1 95 ? -6.312 -1.987 -6.327 1.00 85.69 95 LEU A C 1
ATOM 743 O O . LEU A 1 95 ? -6.458 -1.776 -5.124 1.00 85.69 95 LEU A O 1
ATOM 747 N N . THR A 1 96 ? -7.348 -2.202 -7.146 1.00 88.69 96 THR A N 1
ATOM 748 C CA . THR A 1 96 ? -8.744 -2.234 -6.671 1.00 88.69 96 THR A CA 1
ATOM 749 C C . THR A 1 96 ? -8.984 -3.374 -5.683 1.00 88.69 96 THR A C 1
ATOM 751 O O . THR A 1 96 ? -9.602 -3.157 -4.639 1.00 88.69 96 THR A O 1
ATOM 754 N N . LYS A 1 97 ? -8.465 -4.580 -5.948 1.00 91.19 97 LYS A N 1
ATOM 755 C CA . LYS A 1 97 ? -8.602 -5.722 -5.029 1.00 91.19 97 LYS A CA 1
ATOM 756 C C . LYS A 1 97 ? -7.905 -5.460 -3.696 1.00 91.19 97 LYS A C 1
ATOM 758 O O . LYS A 1 97 ? -8.489 -5.709 -2.642 1.00 91.19 97 LYS A O 1
ATOM 763 N N . VAL A 1 98 ? -6.676 -4.936 -3.726 1.00 88.50 98 VAL A N 1
ATOM 764 C CA . VAL A 1 98 ? -5.920 -4.635 -2.500 1.00 88.50 98 VAL A CA 1
ATOM 765 C C . VAL A 1 98 ? -6.610 -3.521 -1.712 1.00 88.50 98 VAL A C 1
ATOM 767 O O . VAL A 1 98 ? -6.771 -3.660 -0.501 1.00 88.50 98 VAL A O 1
ATOM 770 N N . TYR A 1 99 ? -7.072 -2.459 -2.382 1.00 85.88 99 TYR A N 1
ATOM 771 C CA . TYR A 1 99 ? -7.844 -1.388 -1.745 1.00 85.88 99 TYR A CA 1
ATOM 772 C C . TYR A 1 99 ? -9.109 -1.931 -1.076 1.00 85.88 99 TYR A C 1
ATOM 774 O O . TYR A 1 99 ? -9.320 -1.686 0.109 1.00 85.88 99 TYR A O 1
ATOM 782 N N . SER A 1 100 ? -9.897 -2.728 -1.803 1.00 89.62 100 SER A N 1
ATOM 783 C CA . SER A 1 100 ? -11.153 -3.297 -1.304 1.00 89.62 100 SER A CA 1
ATOM 784 C C . SER A 1 100 ? -10.940 -4.181 -0.074 1.00 89.62 100 SER A C 1
ATOM 786 O O . SER A 1 100 ? -11.650 -4.022 0.913 1.00 89.62 100 SER A O 1
ATOM 788 N N . CYS A 1 101 ? -9.925 -5.053 -0.087 1.00 91.00 101 CYS A N 1
ATOM 789 C CA . CYS A 1 101 ? -9.590 -5.906 1.059 1.00 91.00 101 CYS A CA 1
ATOM 790 C C . CYS A 1 101 ? -9.243 -5.090 2.316 1.00 91.00 101 CYS A C 1
ATOM 792 O O . CYS A 1 101 ? -9.644 -5.423 3.432 1.00 91.00 101 CYS A O 1
ATOM 794 N N . ILE A 1 102 ? -8.493 -4.002 2.141 1.00 87.25 102 ILE A N 1
ATOM 795 C CA . ILE A 1 102 ? -8.055 -3.151 3.250 1.00 87.25 102 ILE A CA 1
ATOM 796 C C . ILE A 1 102 ? -9.218 -2.322 3.784 1.00 87.25 102 ILE A C 1
ATOM 798 O O . ILE A 1 102 ? -9.385 -2.224 4.998 1.00 87.25 102 ILE A O 1
ATOM 802 N N . ASP A 1 103 ? -10.027 -1.753 2.892 1.00 84.88 103 ASP A N 1
ATOM 803 C CA . ASP A 1 103 ? -11.227 -1.001 3.251 1.00 84.88 103 ASP A CA 1
ATOM 804 C C . ASP A 1 103 ? -12.229 -1.875 4.017 1.00 84.88 103 ASP A C 1
ATOM 806 O O . ASP A 1 103 ? -12.748 -1.454 5.048 1.00 84.88 103 ASP A O 1
ATOM 810 N N . GLU A 1 104 ? -12.431 -3.124 3.592 1.00 89.75 104 GLU A N 1
ATOM 811 C CA . GLU A 1 104 ? -13.279 -4.094 4.290 1.00 89.75 104 GLU A CA 1
ATOM 812 C C . GLU A 1 104 ? -12.762 -4.388 5.708 1.00 89.75 104 GLU A C 1
ATOM 814 O O . GLU A 1 104 ? -13.507 -4.272 6.685 1.00 89.75 104 GLU A O 1
ATOM 819 N N . LYS A 1 105 ? -11.465 -4.697 5.853 1.00 87.56 105 LYS A N 1
ATOM 820 C CA . LYS A 1 105 ? -10.849 -4.981 7.162 1.00 87.56 105 LYS A CA 1
ATOM 821 C C . LYS A 1 105 ? -10.894 -3.782 8.107 1.00 87.56 105 LYS A C 1
ATOM 823 O O . LYS A 1 105 ? -11.127 -3.955 9.304 1.00 87.56 105 LYS A O 1
ATOM 828 N N . LEU A 1 106 ? -10.684 -2.575 7.587 1.00 84.31 106 LEU A N 1
ATOM 829 C CA . LEU A 1 106 ? -10.746 -1.346 8.378 1.00 84.31 106 LEU A CA 1
ATOM 830 C C . LEU A 1 106 ? -12.186 -0.903 8.659 1.00 84.31 106 LEU A C 1
ATOM 832 O O . LEU A 1 106 ? -12.423 -0.284 9.687 1.00 84.31 106 LEU A O 1
ATOM 836 N N . SER A 1 107 ? -13.156 -1.261 7.820 1.00 83.06 107 SER A N 1
ATOM 837 C CA . SER A 1 107 ? -14.579 -1.051 8.114 1.00 83.06 107 SER A CA 1
ATOM 838 C C . SER A 1 107 ? -15.061 -1.973 9.234 1.00 83.06 107 SER A C 1
ATOM 840 O O . SER A 1 107 ? -15.812 -1.546 10.108 1.00 83.06 107 SER A O 1
ATOM 842 N N . ALA A 1 108 ? -14.596 -3.226 9.244 1.00 85.88 108 ALA A N 1
ATOM 843 C CA . ALA A 1 108 ? -14.906 -4.188 10.300 1.00 85.88 108 ALA A CA 1
ATOM 844 C C . ALA A 1 108 ? -14.218 -3.851 11.635 1.00 85.88 108 ALA A C 1
ATOM 846 O O . ALA A 1 108 ? -14.762 -4.132 12.703 1.00 85.88 108 ALA A O 1
ATOM 847 N N . ASN A 1 109 ? -13.025 -3.252 11.584 1.00 84.81 109 ASN A N 1
ATOM 848 C CA . ASN A 1 109 ? -12.284 -2.808 12.761 1.00 84.81 109 ASN A CA 1
ATOM 849 C C . ASN A 1 109 ? -11.665 -1.416 12.523 1.00 84.81 109 ASN A C 1
ATOM 851 O O . ASN A 1 109 ? -10.502 -1.330 12.092 1.00 84.81 109 ASN A O 1
ATOM 855 N N . PRO A 1 110 ? -12.434 -0.342 12.798 1.00 82.19 110 PRO A N 1
ATOM 856 C CA . PRO A 1 110 ? -12.047 1.038 12.517 1.00 82.19 110 PRO A CA 1
ATOM 857 C C . PRO A 1 110 ? -10.690 1.446 13.088 1.00 82.19 110 PRO A C 1
ATOM 859 O O . PRO A 1 110 ? -10.217 0.926 14.098 1.00 82.19 110 PRO A O 1
ATOM 862 N N . ILE A 1 111 ? -10.043 2.400 12.418 1.00 80.69 111 ILE A N 1
ATOM 863 C CA . ILE A 1 111 ? -8.801 3.015 12.896 1.00 80.69 111 ILE A CA 1
ATOM 864 C C . ILE A 1 111 ? -9.118 3.838 14.147 1.00 80.69 111 ILE A C 1
ATOM 866 O O . ILE A 1 111 ? -9.972 4.725 14.106 1.00 80.69 111 ILE A O 1
ATOM 870 N N . THR A 1 112 ? -8.414 3.557 15.241 1.00 85.19 112 THR A N 1
ATOM 871 C CA . THR A 1 112 ? -8.531 4.311 16.495 1.00 85.19 112 THR A CA 1
ATOM 872 C C . THR A 1 112 ? -7.905 5.702 16.371 1.00 85.19 112 THR A C 1
ATOM 874 O O . THR A 1 112 ? -7.035 5.927 15.533 1.00 85.19 112 THR A O 1
ATOM 877 N N . GLU A 1 113 ? -8.290 6.643 17.233 1.00 85.00 113 GLU A N 1
ATOM 878 C CA . GLU A 1 113 ? -7.685 7.986 17.253 1.00 85.00 113 GLU A CA 1
ATOM 879 C C . GLU A 1 113 ? -6.163 7.935 17.453 1.00 85.00 113 GLU A C 1
ATOM 881 O O . GLU A 1 113 ? -5.422 8.635 16.768 1.00 85.00 113 GLU A O 1
ATOM 886 N N . ALA A 1 114 ? -5.676 7.045 18.323 1.00 86.25 114 ALA A N 1
ATOM 887 C CA . ALA A 1 114 ? -4.244 6.858 18.549 1.00 86.25 114 ALA A CA 1
ATOM 888 C C . ALA A 1 114 ? -3.507 6.434 17.268 1.00 86.25 114 ALA A C 1
ATOM 890 O O . ALA A 1 114 ? -2.439 6.960 16.963 1.00 86.25 114 ALA A O 1
ATOM 891 N N . GLU A 1 115 ? -4.095 5.530 16.483 1.00 83.06 115 GLU A N 1
ATOM 892 C CA . GLU A 1 115 ? -3.524 5.100 15.204 1.00 83.06 115 GLU A CA 1
ATOM 893 C C . GLU A 1 115 ? -3.606 6.189 14.130 1.00 83.06 115 GLU A C 1
ATOM 895 O O . GLU A 1 115 ? -2.722 6.280 13.279 1.00 83.06 115 GLU A O 1
ATOM 900 N N . GLN A 1 116 ? -4.643 7.032 14.156 1.00 80.56 116 GLN A N 1
ATOM 901 C CA . GLN A 1 116 ? -4.723 8.195 13.269 1.00 80.56 116 GLN A CA 1
ATOM 902 C C . GLN A 1 116 ? -3.599 9.192 13.571 1.00 80.56 116 GLN A C 1
ATOM 904 O O . GLN A 1 116 ? -2.953 9.688 12.646 1.00 80.56 116 GLN A O 1
ATOM 909 N N . GLU A 1 117 ? -3.339 9.454 14.854 1.00 84.75 117 GLU A N 1
ATOM 910 C CA . GLU A 1 117 ? -2.246 10.316 15.306 1.00 84.75 117 GLU A CA 1
ATOM 911 C C . GLU A 1 117 ? -0.875 9.724 14.956 1.00 84.75 117 GLU A C 1
ATOM 913 O O . GLU A 1 117 ? -0.048 10.409 14.349 1.00 84.75 117 GLU A O 1
ATOM 918 N N . GLU A 1 118 ? -0.658 8.436 15.238 1.00 87.56 118 GLU A N 1
ATOM 919 C CA . GLU A 1 118 ? 0.559 7.707 14.857 1.00 87.56 118 GLU A CA 1
ATOM 920 C C . GLU A 1 118 ? 0.768 7.708 13.333 1.00 87.56 118 GLU A C 1
ATOM 922 O O . GLU A 1 118 ? 1.898 7.773 12.854 1.00 87.56 118 GLU A O 1
ATOM 927 N N . GLY A 1 119 ? -0.318 7.692 12.555 1.00 85.56 119 GLY A N 1
ATOM 928 C CA . GLY A 1 119 ? -0.290 7.693 11.095 1.00 85.56 119 GLY A CA 1
ATOM 929 C C . GLY A 1 119 ? 0.003 9.045 10.445 1.00 85.56 119 GLY A C 1
ATOM 930 O O . GLY A 1 119 ? 0.275 9.080 9.240 1.00 85.56 119 GLY A O 1
ATOM 931 N N . LYS A 1 120 ? -0.004 10.161 11.191 1.00 86.12 120 LYS A N 1
ATOM 932 C CA . LYS A 1 120 ? 0.245 11.503 10.625 1.00 86.12 120 LYS A CA 1
ATOM 933 C C . LYS A 1 120 ? 1.570 11.614 9.857 1.00 86.12 120 LYS A C 1
ATOM 935 O O . LYS A 1 120 ? 1.536 12.120 8.733 1.00 86.12 120 LYS A O 1
ATOM 940 N N . PRO A 1 121 ? 2.718 11.131 10.370 1.00 90.12 121 PRO A N 1
ATOM 941 C CA . PRO A 1 121 ? 3.993 11.233 9.663 1.00 90.12 121 PRO A CA 1
ATOM 942 C C . PRO A 1 121 ? 4.044 10.401 8.378 1.00 90.12 121 PRO A C 1
ATOM 944 O O . PRO A 1 121 ? 4.658 10.829 7.405 1.00 90.12 121 PRO A O 1
ATOM 947 N N . TYR A 1 122 ? 3.401 9.227 8.349 1.00 89.25 122 TYR A N 1
ATOM 948 C CA . TYR A 1 122 ? 3.297 8.414 7.129 1.00 89.25 122 TYR A CA 1
ATOM 949 C C . TYR A 1 122 ? 2.596 9.185 6.018 1.00 89.25 122 TYR A C 1
ATOM 951 O O . TYR A 1 122 ? 3.078 9.292 4.896 1.00 89.25 122 TYR A O 1
ATOM 959 N N . LYS A 1 123 ? 1.465 9.764 6.374 1.00 83.88 123 LYS A N 1
ATOM 960 C CA . LYS A 1 123 ? 0.591 10.524 5.499 1.00 83.88 123 LYS A CA 1
ATOM 961 C C . LYS A 1 123 ? 1.255 11.798 4.959 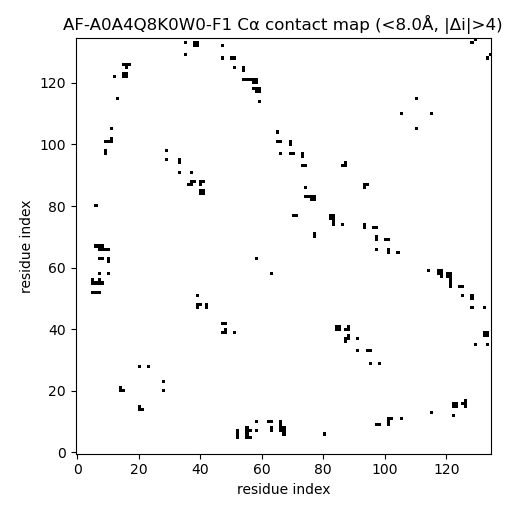1.00 83.88 123 LYS A C 1
ATOM 963 O O . LYS A 1 123 ? 1.201 12.022 3.755 1.00 83.88 123 LYS A O 1
ATOM 968 N N . LEU A 1 124 ? 1.934 12.577 5.807 1.00 87.44 124 LEU A N 1
ATOM 969 C CA . LEU A 1 124 ? 2.718 13.738 5.358 1.00 87.44 124 LEU A CA 1
ATOM 970 C C . LEU A 1 124 ? 3.818 13.317 4.375 1.00 87.44 124 LEU A C 1
ATOM 972 O O . LEU A 1 124 ? 3.976 13.928 3.327 1.00 87.44 124 LEU A O 1
ATOM 976 N N . CYS A 1 125 ? 4.500 12.207 4.657 1.00 90.75 125 CYS A N 1
ATOM 977 C CA . CYS A 1 125 ? 5.505 11.655 3.752 1.00 90.75 125 CYS A CA 1
ATOM 978 C C . CYS A 1 125 ? 4.904 11.295 2.379 1.00 90.75 125 CYS A C 1
ATOM 980 O O . CYS A 1 125 ? 5.474 11.636 1.346 1.00 90.75 125 CYS A O 1
ATOM 982 N N . LEU A 1 126 ? 3.712 10.682 2.340 1.00 86.81 126 LEU A N 1
ATOM 983 C CA . LEU A 1 126 ? 3.019 10.399 1.076 1.00 86.81 126 LEU A CA 1
ATOM 984 C C . LEU A 1 126 ? 2.599 11.669 0.316 1.00 86.81 126 LEU A C 1
ATOM 986 O O . LEU A 1 126 ? 2.596 11.648 -0.913 1.00 86.81 126 LEU A O 1
ATOM 990 N N . MET A 1 127 ? 2.261 12.764 1.008 1.00 85.19 127 MET A N 1
ATOM 991 C CA . MET A 1 127 ? 1.992 14.057 0.357 1.00 85.19 127 MET A CA 1
ATOM 992 C C . MET A 1 127 ? 3.211 14.583 -0.370 1.00 85.19 127 MET A C 1
ATOM 994 O O . MET A 1 127 ? 3.136 14.861 -1.563 1.00 85.19 127 MET A O 1
ATOM 998 N N . GLU A 1 128 ? 4.319 14.697 0.360 1.00 90.12 128 GLU A N 1
ATOM 999 C CA . GLU A 1 128 ? 5.580 15.216 -0.161 1.00 90.12 128 GLU A CA 1
ATOM 1000 C C . GLU A 1 128 ? 6.040 14.373 -1.351 1.00 90.12 128 GLU A C 1
ATOM 1002 O O . GLU A 1 128 ? 6.485 14.896 -2.367 1.00 90.12 128 GLU A O 1
ATOM 1007 N N . MET A 1 129 ? 5.857 13.055 -1.268 1.00 89.88 129 MET A N 1
ATOM 1008 C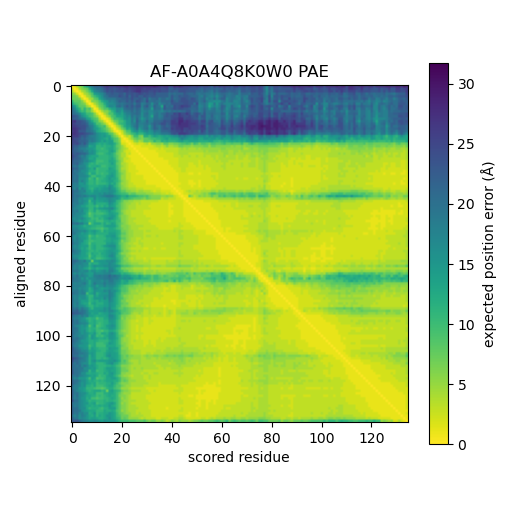 CA . MET A 1 129 ? 6.100 12.152 -2.385 1.00 89.88 129 MET A CA 1
ATOM 1009 C C . MET A 1 129 ? 5.198 12.408 -3.589 1.00 89.88 129 MET A C 1
ATOM 1011 O O . MET A 1 129 ? 5.685 12.403 -4.717 1.00 89.88 129 MET A O 1
ATOM 1015 N N . ASN A 1 130 ? 3.895 12.588 -3.374 1.00 87.06 130 ASN A N 1
ATOM 1016 C CA . ASN A 1 130 ? 2.961 12.851 -4.461 1.00 87.06 130 ASN A CA 1
ATOM 1017 C C . ASN A 1 130 ? 3.315 14.161 -5.177 1.00 87.06 130 ASN A C 1
ATOM 1019 O O . ASN A 1 130 ? 3.349 14.183 -6.401 1.00 87.06 130 ASN A O 1
ATOM 1023 N N . GLU A 1 131 ? 3.645 15.214 -4.427 1.00 88.44 131 GLU A N 1
ATOM 1024 C CA . GLU A 1 131 ? 4.121 16.492 -4.975 1.00 88.44 131 GLU A CA 1
ATOM 1025 C C . GLU A 1 131 ? 5.461 16.360 -5.705 1.00 88.44 131 GLU A C 1
ATOM 1027 O O . GLU A 1 131 ? 5.677 17.009 -6.720 1.00 88.44 131 GLU A O 1
ATOM 1032 N N . LYS A 1 132 ? 6.364 15.513 -5.206 1.00 90.44 132 LYS A N 1
ATOM 1033 C CA . LYS A 1 132 ? 7.704 15.335 -5.775 1.00 90.44 132 LYS A CA 1
ATOM 1034 C C . LYS A 1 132 ? 7.723 14.485 -7.047 1.00 90.44 132 LYS A C 1
ATOM 1036 O O . LYS A 1 132 ? 8.600 14.686 -7.885 1.00 90.44 132 LYS A O 1
ATOM 1041 N N . TYR A 1 133 ? 6.840 13.492 -7.157 1.00 88.06 133 TYR A N 1
ATOM 1042 C CA . TYR A 1 133 ? 6.939 12.450 -8.186 1.00 88.06 133 TYR A CA 1
ATOM 1043 C C . TYR A 1 133 ? 5.725 12.322 -9.105 1.00 88.06 133 TYR A C 1
ATOM 1045 O O . TYR A 1 133 ? 5.871 11.751 -10.185 1.00 88.06 133 TYR A O 1
ATOM 1053 N N . CYS A 1 134 ? 4.546 12.779 -8.681 1.00 83.25 134 CYS A N 1
ATOM 1054 C CA . CYS A 1 134 ? 3.277 12.453 -9.339 1.00 83.25 134 CYS A CA 1
ATOM 1055 C C . CYS A 1 134 ? 2.455 13.669 -9.779 1.00 83.25 134 CYS A C 1
ATOM 1057 O O . CYS A 1 134 ? 1.439 13.483 -10.454 1.00 83.25 134 CYS A O 1
ATOM 1059 N N . LEU A 1 135 ? 2.880 14.877 -9.402 1.00 79.38 135 LEU A N 1
ATOM 1060 C CA . LEU A 1 135 ? 2.347 16.166 -9.845 1.00 79.38 135 LEU A CA 1
ATOM 1061 C C . LEU A 1 135 ? 3.414 16.909 -10.653 1.00 79.38 135 LEU A C 1
ATOM 1063 O O . LEU A 1 135 ? 3.012 17.619 -11.600 1.00 79.38 135 LEU A O 1
#